Protein AF-A0A532AFF5-F1 (afdb_monomer_lite)

Secondary structure (DSSP, 8-state):
----EEEEEEEPPPTTTS-TTS--GGGHHHHHHHHHHHHHTT-SEEEEE-TTS-EEEESSS-----BTTB-

Sequence (71 aa):
AGFSVTVSPFRRPTIETMPTNAKAGCLYPNNGRAILEAKMRGFDNALVLDMLGNVAETGTSNIFLVKDGHV

Foldseek 3Di:
DDFFEEAFPAAQDDVVVDVPVDPDPVRLVSLVVRCVVCVVVVGRWYFHHHPVRHGDAISPGRDDDDDPNRD

Structure (mmCIF, N/CA/C/O backbone):
data_AF-A0A532AFF5-F1
#
_entry.id   AF-A0A532AFF5-F1
#
loop_
_atom_site.group_PDB
_atom_site.id
_atom_site.type_symbol
_atom_site.label_atom_id
_atom_site.label_alt_id
_atom_site.label_comp_id
_atom_site.label_asym_id
_atom_site.label_entity_id
_atom_site.label_seq_id
_atom_site.pdbx_PDB_ins_code
_atom_site.Cartn_x
_atom_site.Cartn_y
_atom_site.Cartn_z
_atom_site.occupancy
_atom_site.B_iso_or_equiv
_atom_site.auth_seq_id
_atom_site.auth_comp_id
_atom_site.auth_asym_id
_atom_site.auth_atom_id
_atom_site.pdbx_PDB_model_num
ATOM 1 N N . ALA A 1 1 ? -8.885 9.159 18.679 1.00 82.44 1 ALA A N 1
ATOM 2 C CA . ALA A 1 1 ? -9.955 9.221 17.662 1.00 82.44 1 ALA A CA 1
ATOM 3 C C . ALA A 1 1 ? -9.642 8.202 16.572 1.00 82.44 1 ALA A C 1
ATOM 5 O O . ALA A 1 1 ? -8.463 7.938 16.359 1.00 82.44 1 ALA A O 1
ATOM 6 N N . GLY A 1 2 ? -10.657 7.593 15.953 1.00 93.06 2 GLY A N 1
ATOM 7 C CA . GLY A 1 2 ? -10.464 6.724 14.785 1.00 93.06 2 GLY A CA 1
ATOM 8 C C . GLY A 1 2 ? -10.215 7.532 13.508 1.00 93.06 2 GLY A C 1
ATOM 9 O O . GLY A 1 2 ? -10.301 8.758 13.533 1.00 93.06 2 GLY A O 1
ATOM 10 N N . PHE A 1 3 ? -9.923 6.841 12.409 1.00 96.75 3 PHE A N 1
ATOM 11 C CA . PHE A 1 3 ? -9.777 7.427 11.076 1.0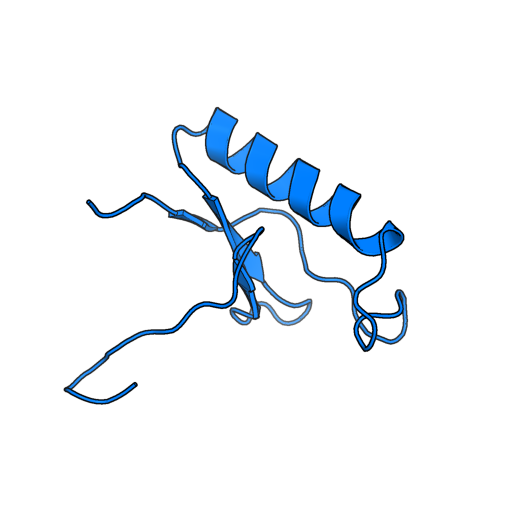0 96.75 3 PHE A CA 1
ATOM 12 C C . PHE A 1 3 ? -10.474 6.545 10.037 1.00 96.75 3 PHE A C 1
ATOM 14 O O . PHE A 1 3 ? -10.770 5.375 10.291 1.00 96.75 3 PHE A O 1
ATOM 21 N N . SER A 1 4 ? -10.756 7.121 8.878 1.00 98.25 4 SER A N 1
ATOM 22 C CA . SER A 1 4 ? -11.461 6.481 7.774 1.00 98.25 4 SER A CA 1
ATOM 23 C C . SER A 1 4 ? -10.488 5.909 6.740 1.00 98.25 4 SER A C 1
ATOM 25 O O . SER A 1 4 ? -9.456 6.503 6.418 1.00 98.25 4 SER A O 1
ATOM 27 N N . VAL A 1 5 ? -10.825 4.740 6.192 1.00 98.31 5 VAL A N 1
ATOM 28 C CA . VAL A 1 5 ? -10.067 4.099 5.112 1.00 98.31 5 VAL A CA 1
ATOM 29 C C . VAL A 1 5 ? -10.981 3.664 3.982 1.00 98.31 5 VAL A C 1
ATOM 31 O O . VAL A 1 5 ? -12.133 3.295 4.199 1.00 98.31 5 VAL A O 1
ATOM 34 N N . THR A 1 6 ? -10.439 3.660 2.771 1.00 98.69 6 THR A N 1
ATOM 35 C CA . THR A 1 6 ? -11.085 3.087 1.588 1.00 98.69 6 THR A CA 1
ATOM 36 C C . THR A 1 6 ? -10.128 2.156 0.847 1.00 98.69 6 THR A C 1
ATOM 38 O O . THR A 1 6 ? -8.936 2.145 1.134 1.00 98.69 6 THR A O 1
ATOM 41 N N . VAL A 1 7 ? -10.612 1.355 -0.100 1.00 98.69 7 VAL A N 1
ATOM 42 C CA . VAL A 1 7 ? -9.742 0.497 -0.919 1.00 98.69 7 VAL A CA 1
ATOM 43 C C . VAL A 1 7 ? -9.147 1.325 -2.054 1.00 98.69 7 VAL A C 1
ATOM 45 O O . VAL A 1 7 ? -9.880 1.990 -2.790 1.00 98.69 7 VAL A O 1
ATOM 48 N N . SER A 1 8 ? -7.819 1.303 -2.186 1.00 98.62 8 SER A N 1
ATOM 49 C CA . SER A 1 8 ? -7.112 1.992 -3.265 1.00 98.62 8 SER A CA 1
ATOM 50 C C . SER A 1 8 ? -7.302 1.266 -4.605 1.00 98.62 8 SER A C 1
ATOM 52 O O . SER A 1 8 ? -7.263 0.029 -4.649 1.00 98.62 8 SER A O 1
ATOM 54 N N . PRO A 1 9 ? -7.421 1.994 -5.732 1.00 98.38 9 PRO A N 1
ATOM 55 C CA . PRO A 1 9 ? -7.323 1.386 -7.058 1.00 98.38 9 PRO A CA 1
ATOM 56 C C . PRO A 1 9 ? -5.891 0.929 -7.383 1.00 98.38 9 PRO A C 1
ATOM 58 O O . PRO A 1 9 ? -5.693 0.101 -8.269 1.00 98.38 9 PRO A O 1
ATOM 61 N N . PHE A 1 10 ? -4.884 1.444 -6.672 1.00 98.56 10 PHE A N 1
ATOM 62 C CA . PHE A 1 10 ? -3.489 1.069 -6.870 1.00 98.56 10 PHE A CA 1
ATOM 63 C C . PHE A 1 10 ? -3.133 -0.211 -6.108 1.00 98.56 10 PHE A C 1
ATOM 65 O O . PHE A 1 10 ? -3.850 -0.663 -5.211 1.00 98.56 10 PHE A O 1
ATOM 72 N N . ARG A 1 11 ? -2.013 -0.821 -6.500 1.00 98.62 11 ARG A N 1
ATOM 73 C CA . ARG A 1 11 ? -1.529 -2.088 -5.948 1.00 98.62 11 ARG A CA 1
ATOM 74 C C . ARG A 1 11 ? -0.125 -1.945 -5.389 1.00 98.62 11 ARG A C 1
ATOM 76 O O . ARG A 1 11 ? 0.641 -1.075 -5.816 1.00 98.62 11 ARG A O 1
ATOM 83 N N . ARG A 1 12 ? 0.202 -2.807 -4.430 1.00 98.31 12 ARG A N 1
ATOM 84 C CA . ARG A 1 12 ? 1.571 -2.992 -3.954 1.00 98.31 12 ARG A CA 1
ATOM 85 C C . ARG A 1 12 ? 2.372 -3.711 -5.049 1.00 98.31 12 ARG A C 1
ATOM 87 O O . ARG A 1 12 ? 1.878 -4.710 -5.572 1.00 98.31 12 ARG A O 1
ATOM 94 N N . PRO A 1 13 ? 3.578 -3.238 -5.408 1.00 98.44 13 PRO A N 1
ATOM 95 C CA . PRO A 1 13 ? 4.423 -3.966 -6.347 1.00 98.44 13 PRO A CA 1
ATOM 96 C C . PRO A 1 13 ? 4.882 -5.299 -5.741 1.00 98.44 13 PRO A C 1
ATOM 98 O O . PRO A 1 13 ? 4.941 -5.455 -4.519 1.00 98.44 13 PRO A O 1
ATOM 101 N N . THR A 1 14 ? 5.233 -6.253 -6.597 1.00 98.69 14 THR A N 1
ATOM 102 C CA . THR A 1 14 ? 5.861 -7.510 -6.174 1.00 98.69 14 THR A CA 1
ATOM 103 C C . TH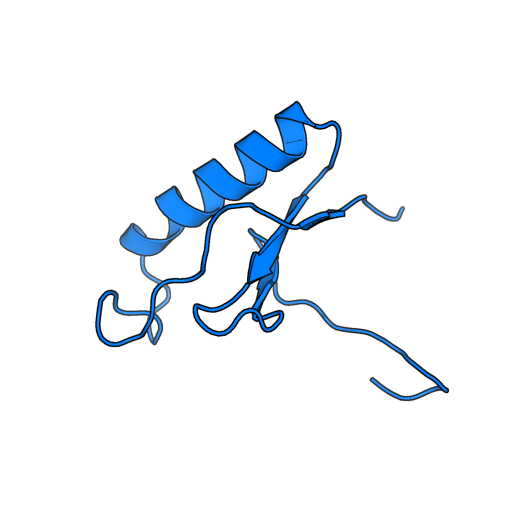R A 1 14 ? 7.373 -7.334 -6.033 1.00 98.69 14 THR A C 1
ATOM 105 O O . THR A 1 14 ? 7.954 -6.395 -6.586 1.00 98.69 14 THR A O 1
ATOM 108 N N . ILE A 1 15 ? 8.026 -8.271 -5.338 1.00 98.38 15 ILE A N 1
ATOM 109 C CA . ILE A 1 15 ? 9.494 -8.297 -5.210 1.00 98.38 15 ILE A CA 1
ATOM 110 C C . ILE A 1 15 ? 10.205 -8.426 -6.571 1.00 98.38 15 ILE A C 1
ATOM 112 O O . ILE A 1 15 ? 11.352 -8.020 -6.712 1.00 98.38 15 ILE A O 1
ATOM 116 N N . GLU A 1 16 ? 9.512 -8.946 -7.587 1.00 98.56 16 GLU A N 1
ATOM 117 C CA . GLU A 1 16 ? 10.029 -9.106 -8.952 1.00 98.56 16 GLU A CA 1
ATOM 118 C C . GLU A 1 16 ? 10.152 -7.770 -9.696 1.00 98.56 16 GLU A C 1
ATOM 120 O O . GLU A 1 16 ? 10.905 -7.667 -10.659 1.00 98.56 16 GLU A O 1
ATOM 125 N N . THR A 1 17 ? 9.409 -6.744 -9.264 1.00 98.44 17 THR A N 1
ATOM 126 C CA . THR A 1 17 ? 9.339 -5.443 -9.951 1.00 98.44 17 THR A CA 1
ATOM 127 C C . THR A 1 17 ? 9.925 -4.293 -9.136 1.00 98.44 17 THR A C 1
ATOM 129 O O . THR A 1 17 ? 10.350 -3.300 -9.721 1.00 98.44 17 THR A O 1
ATOM 132 N N . MET A 1 18 ? 9.970 -4.406 -7.803 1.00 98.56 18 MET A N 1
ATOM 133 C CA . MET A 1 18 ? 10.503 -3.386 -6.891 1.00 98.56 18 MET A CA 1
ATOM 134 C C . MET A 1 18 ? 11.116 -4.028 -5.631 1.00 98.56 18 MET A C 1
ATOM 136 O O . MET A 1 18 ? 10.657 -5.088 -5.207 1.00 98.56 18 MET A O 1
ATOM 140 N N . PRO A 1 19 ? 12.086 -3.378 -4.954 1.00 98.19 19 PRO A N 1
ATOM 141 C CA . PRO A 1 19 ? 12.762 -3.930 -3.774 1.00 98.19 19 PRO A CA 1
ATOM 142 C C . PRO A 1 19 ? 11.904 -3.815 -2.498 1.00 98.19 19 PRO A C 1
ATOM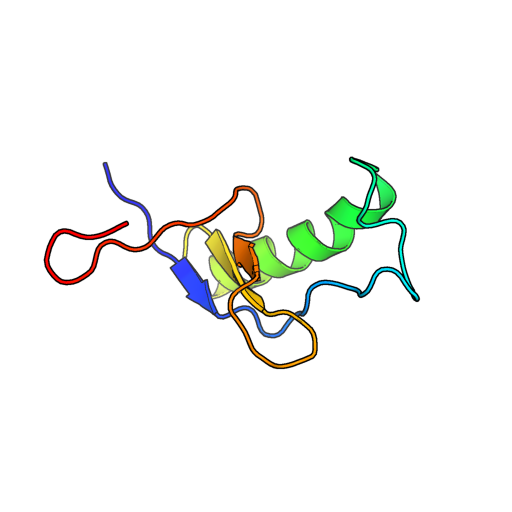 144 O O . PRO A 1 19 ? 12.209 -3.050 -1.584 1.00 98.19 19 PRO A O 1
ATOM 147 N N . THR A 1 20 ? 10.797 -4.560 -2.422 1.00 98.06 20 THR A N 1
ATOM 148 C CA . THR A 1 20 ? 9.850 -4.513 -1.288 1.00 98.06 20 THR A CA 1
ATOM 149 C C . THR A 1 20 ? 10.394 -5.104 0.013 1.00 98.06 20 THR A C 1
ATOM 151 O O . THR A 1 20 ? 9.785 -4.915 1.065 1.00 98.06 20 THR A O 1
ATOM 154 N N . ASN A 1 21 ? 11.548 -5.772 -0.036 1.00 97.94 21 ASN A N 1
ATOM 155 C CA . ASN A 1 21 ? 12.300 -6.240 1.128 1.00 97.94 21 ASN A CA 1
ATOM 156 C C . ASN A 1 21 ? 13.114 -5.128 1.818 1.00 97.94 21 ASN A C 1
ATOM 158 O O . ASN A 1 21 ? 13.751 -5.385 2.837 1.00 97.94 21 ASN A O 1
ATOM 162 N N . ALA A 1 22 ? 13.112 -3.908 1.278 1.00 98.12 22 ALA A N 1
ATOM 163 C CA . ALA A 1 22 ? 13.824 -2.767 1.830 1.00 98.12 22 ALA A CA 1
ATOM 164 C C . ALA A 1 22 ? 12.875 -1.593 2.096 1.00 98.12 22 ALA A C 1
ATOM 166 O O . ALA A 1 22 ? 11.935 -1.327 1.346 1.00 98.12 22 ALA A O 1
ATOM 167 N N . LYS A 1 23 ? 13.170 -0.811 3.139 1.00 98.12 23 LYS A N 1
ATOM 168 C CA . LYS A 1 23 ? 12.515 0.483 3.361 1.00 98.12 23 LYS A CA 1
ATOM 169 C C . LYS A 1 23 ? 13.158 1.537 2.456 1.00 98.12 23 LYS A C 1
ATOM 171 O O . LYS A 1 23 ? 14.028 2.287 2.887 1.00 98.12 23 LYS A O 1
ATOM 176 N N . ALA A 1 24 ? 12.750 1.562 1.191 1.00 98.19 24 ALA A N 1
ATOM 177 C CA . ALA A 1 24 ? 13.364 2.392 0.159 1.00 98.19 24 ALA A CA 1
ATOM 178 C C . ALA A 1 24 ? 12.455 3.542 -0.298 1.00 98.19 24 ALA A C 1
ATOM 180 O O . ALA A 1 24 ? 11.255 3.362 -0.508 1.00 98.19 24 ALA A 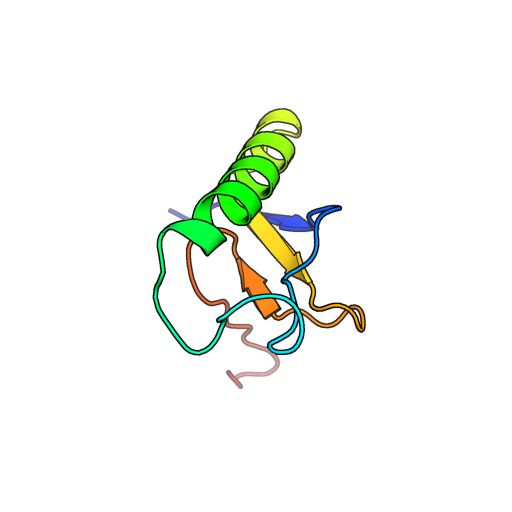O 1
ATOM 181 N N . GLY A 1 25 ? 13.044 4.722 -0.521 1.00 98.44 25 GLY A N 1
ATOM 182 C CA . GLY A 1 25 ? 12.328 5.917 -0.983 1.00 98.44 25 GLY A CA 1
ATOM 183 C C . GLY A 1 25 ? 11.586 5.720 -2.310 1.00 98.44 25 GLY A C 1
ATOM 184 O O . GLY A 1 25 ? 10.500 6.264 -2.484 1.00 98.44 25 GLY A O 1
ATOM 185 N N . CYS A 1 26 ? 12.105 4.874 -3.207 1.00 98.31 26 CYS A N 1
ATOM 186 C CA . CYS A 1 26 ? 11.485 4.572 -4.503 1.00 98.31 26 CYS A CA 1
ATOM 187 C C . CYS A 1 26 ? 10.092 3.920 -4.402 1.00 98.31 26 CYS A C 1
ATOM 189 O O . CYS A 1 26 ? 9.346 3.935 -5.377 1.00 98.31 26 CYS A O 1
ATOM 191 N N . LEU A 1 27 ? 9.714 3.382 -3.237 1.00 98.62 27 LEU A N 1
ATOM 192 C CA . LEU A 1 27 ? 8.400 2.773 -3.005 1.00 98.62 27 LEU A CA 1
ATOM 193 C C . LEU A 1 27 ? 7.323 3.816 -2.661 1.00 98.62 27 LEU A C 1
ATOM 195 O O . LEU A 1 27 ? 6.143 3.628 -2.955 1.00 98.62 27 LEU A O 1
ATOM 199 N N . TYR A 1 28 ? 7.718 4.934 -2.051 1.00 98.31 28 TYR A N 1
ATOM 200 C CA . TYR A 1 28 ? 6.792 5.894 -1.449 1.00 98.31 28 TYR A CA 1
ATOM 201 C C . TYR A 1 28 ? 5.951 6.718 -2.436 1.00 98.31 28 TYR A C 1
ATOM 203 O O . TYR A 1 28 ? 4.819 7.042 -2.074 1.00 98.31 28 TYR A O 1
ATOM 211 N N . PRO A 1 29 ? 6.388 7.013 -3.678 1.00 98.69 29 PRO A N 1
ATOM 212 C CA . PRO A 1 29 ? 5.510 7.636 -4.668 1.00 98.69 29 PRO A CA 1
ATOM 213 C C . PRO A 1 29 ? 4.236 6.822 -4.947 1.00 98.69 29 PRO A C 1
ATOM 215 O O . PRO A 1 29 ? 3.166 7.403 -5.135 1.00 98.69 29 PRO A O 1
ATOM 218 N N . ASN A 1 30 ? 4.312 5.483 -4.900 1.00 98.56 30 ASN A N 1
ATOM 219 C CA . ASN A 1 30 ? 3.143 4.613 -5.060 1.00 98.56 30 ASN A CA 1
ATOM 220 C C . ASN A 1 30 ? 2.133 4.793 -3.916 1.00 98.56 30 ASN A C 1
ATOM 222 O O . ASN A 1 30 ? 0.927 4.871 -4.145 1.00 98.56 30 ASN A O 1
ATOM 226 N N . ASN A 1 31 ? 2.627 4.910 -2.688 1.00 98.00 31 ASN A N 1
ATOM 227 C CA . ASN A 1 31 ? 1.778 5.152 -1.527 1.00 98.00 31 ASN A CA 1
ATOM 228 C C . ASN A 1 31 ? 1.222 6.583 -1.538 1.00 98.00 31 ASN A C 1
ATOM 230 O O . ASN A 1 31 ? 0.057 6.793 -1.211 1.00 98.00 31 ASN A O 1
ATOM 234 N N . GLY A 1 32 ? 2.015 7.558 -1.994 1.00 98.50 32 GLY A N 1
ATOM 235 C CA . GLY A 1 32 ? 1.593 8.949 -2.159 1.00 98.50 32 GLY A CA 1
ATOM 236 C C . GLY A 1 32 ? 0.365 9.089 -3.061 1.00 98.50 32 GLY A C 1
ATOM 237 O O . GLY A 1 32 ? -0.606 9.732 -2.664 1.00 98.50 32 GLY A O 1
ATOM 238 N N . ARG A 1 33 ? 0.350 8.423 -4.228 1.00 98.56 33 ARG A N 1
ATOM 239 C CA . ARG A 1 33 ? -0.838 8.419 -5.105 1.00 98.56 33 ARG A CA 1
ATOM 240 C C . ARG A 1 33 ? -2.046 7.720 -4.471 1.00 98.56 33 ARG A C 1
ATOM 242 O O . ARG A 1 33 ? -3.161 8.198 -4.643 1.00 98.56 33 ARG A O 1
ATOM 249 N N . ALA A 1 34 ? -1.842 6.638 -3.714 1.00 98.62 34 ALA A N 1
ATOM 250 C CA . ALA A 1 34 ? -2.926 5.924 -3.033 1.00 98.62 34 ALA A CA 1
ATOM 251 C C . ALA A 1 34 ? -3.596 6.773 -1.947 1.00 98.62 34 ALA A C 1
ATOM 253 O O . ALA A 1 34 ? -4.820 6.812 -1.863 1.00 98.62 34 ALA A O 1
ATOM 254 N N . ILE A 1 35 ? -2.800 7.495 -1.157 1.00 98.50 35 ILE A N 1
ATOM 255 C CA . ILE A 1 35 ? -3.301 8.392 -0.111 1.00 98.50 35 ILE A CA 1
ATOM 256 C C . ILE A 1 35 ? -3.991 9.608 -0.728 1.00 98.50 35 ILE A C 1
ATOM 258 O O . ILE A 1 35 ? -5.046 10.015 -0.250 1.00 98.50 35 ILE A O 1
ATOM 262 N N . LEU A 1 36 ? -3.416 10.194 -1.784 1.00 98.62 36 LEU A N 1
ATOM 263 C CA . LEU A 1 36 ? -4.019 11.339 -2.465 1.00 98.62 36 LEU A CA 1
ATOM 264 C C . LEU A 1 36 ? -5.395 10.981 -3.039 1.00 98.62 36 LEU A C 1
ATOM 266 O O . LEU A 1 36 ? -6.350 11.722 -2.831 1.00 98.62 36 LEU A O 1
ATOM 270 N N . GLU A 1 37 ? -5.510 9.827 -3.695 1.00 98.56 37 GLU A N 1
ATOM 271 C CA . GLU A 1 37 ? -6.774 9.328 -4.244 1.00 98.56 37 GLU A CA 1
ATOM 272 C C . GLU A 1 37 ? -7.825 9.083 -3.149 1.00 98.56 37 GLU A C 1
ATOM 274 O O . GLU A 1 37 ? -8.963 9.533 -3.280 1.00 98.56 37 GLU A O 1
ATOM 279 N N . ALA A 1 38 ? -7.439 8.461 -2.031 1.00 98.69 38 ALA A N 1
ATOM 280 C CA . ALA A 1 38 ? -8.337 8.265 -0.894 1.00 98.69 38 ALA A CA 1
ATOM 281 C C . ALA A 1 38 ? -8.817 9.597 -0.298 1.00 98.69 38 ALA A C 1
ATOM 283 O O . ALA A 1 38 ? -10.012 9.766 -0.050 1.00 98.69 38 ALA A O 1
ATOM 284 N N . LYS A 1 39 ? -7.913 10.575 -0.156 1.00 98.50 39 LYS A N 1
ATOM 285 C CA . LYS A 1 39 ? -8.251 11.928 0.306 1.00 98.50 39 LYS A CA 1
ATOM 286 C C . LYS A 1 39 ? -9.208 12.645 -0.637 1.00 98.50 39 LYS A C 1
ATOM 288 O O . LYS A 1 39 ? -10.134 13.298 -0.167 1.00 98.50 39 LYS A O 1
ATOM 293 N N . MET A 1 40 ? -9.044 12.489 -1.952 1.00 98.56 40 MET A N 1
ATOM 294 C CA . MET A 1 40 ? -9.981 13.039 -2.942 1.00 98.56 40 MET A CA 1
ATOM 295 C C . MET A 1 40 ? -11.395 12.459 -2.798 1.00 98.56 40 MET A C 1
ATOM 297 O O . MET A 1 40 ? -12.364 13.127 -3.146 1.00 98.56 40 MET A O 1
ATOM 301 N N . ARG A 1 41 ? -11.525 11.244 -2.252 1.00 98.38 41 ARG A N 1
ATOM 302 C CA . ARG A 1 41 ? -12.811 10.609 -1.927 1.00 98.38 41 ARG A CA 1
ATOM 303 C C . ARG A 1 41 ? -13.282 10.844 -0.488 1.00 98.38 41 ARG A C 1
ATOM 305 O O . ARG A 1 41 ? -14.278 10.251 -0.086 1.00 98.38 41 ARG A O 1
ATOM 312 N N . GLY A 1 42 ? -12.599 11.697 0.277 1.00 98.44 42 GLY A N 1
ATOM 313 C CA . GLY A 1 42 ? -12.977 12.047 1.648 1.00 98.44 42 GLY A CA 1
ATOM 314 C C . GLY A 1 42 ? -12.527 11.051 2.721 1.00 98.44 42 GLY A C 1
ATOM 315 O O . GLY A 1 42 ? -13.091 11.065 3.810 1.00 98.44 42 GLY A O 1
ATOM 316 N N . PHE A 1 43 ? -11.536 10.201 2.434 1.00 98.69 43 PHE A N 1
ATOM 317 C CA . PHE A 1 43 ? -10.958 9.260 3.399 1.00 98.69 43 PHE A CA 1
ATOM 318 C C . PHE A 1 43 ? -9.571 9.707 3.870 1.00 98.69 43 PHE A C 1
ATOM 320 O O . PHE A 1 43 ? -8.815 10.332 3.126 1.00 98.69 43 PHE A O 1
ATOM 327 N N . ASP A 1 44 ? -9.196 9.334 5.092 1.00 98.31 44 ASP A N 1
ATOM 328 C CA . ASP A 1 44 ? -7.906 9.719 5.677 1.00 98.31 44 ASP A CA 1
ATOM 329 C C . ASP A 1 44 ? -6.732 8.915 5.094 1.00 98.31 44 ASP A C 1
ATOM 331 O O . ASP A 1 44 ? -5.612 9.425 4.978 1.00 98.31 44 ASP A O 1
ATOM 335 N N . ASN A 1 45 ? -6.977 7.649 4.734 1.00 98.25 45 ASN A N 1
ATOM 336 C CA . ASN A 1 45 ? -5.969 6.720 4.222 1.00 98.25 45 ASN A CA 1
ATOM 337 C C . ASN A 1 45 ? -6.596 5.654 3.296 1.00 98.25 45 ASN A C 1
ATOM 339 O O . ASN A 1 45 ? -7.809 5.615 3.084 1.00 98.25 45 ASN A O 1
ATOM 343 N N . ALA A 1 46 ? -5.766 4.770 2.744 1.00 98.62 46 ALA A N 1
ATOM 344 C CA . ALA A 1 46 ? -6.181 3.725 1.817 1.00 98.62 46 ALA A CA 1
ATOM 345 C C . ALA A 1 46 ? -5.658 2.347 2.235 1.00 98.62 46 ALA A C 1
ATOM 347 O O . ALA A 1 46 ? -4.492 2.231 2.605 1.00 98.62 46 ALA A O 1
ATOM 348 N N . LEU A 1 47 ? -6.485 1.309 2.104 1.00 98.62 47 LEU A N 1
ATOM 349 C CA . LEU A 1 47 ? -6.043 -0.082 2.029 1.00 98.62 47 LEU A CA 1
ATOM 350 C C . LEU A 1 47 ? -5.437 -0.328 0.648 1.00 98.62 47 LEU A C 1
ATOM 352 O O . LEU A 1 47 ? -6.068 -0.055 -0.377 1.00 98.62 47 LEU A O 1
ATOM 356 N N . VAL A 1 48 ? -4.221 -0.858 0.624 1.00 98.69 48 VAL A N 1
ATOM 357 C CA . VAL A 1 48 ? -3.506 -1.227 -0.594 1.00 98.69 48 VAL A CA 1
ATOM 358 C C . VAL A 1 48 ? -3.507 -2.744 -0.700 1.00 98.69 48 VAL A C 1
ATOM 360 O O . VAL A 1 48 ? -3.122 -3.449 0.236 1.00 98.69 48 VAL A O 1
ATOM 363 N N . LEU A 1 49 ? -3.958 -3.242 -1.849 1.00 98.81 49 LEU A N 1
ATOM 364 C CA . LEU A 1 49 ? -3.996 -4.674 -2.124 1.00 98.81 49 LEU A CA 1
ATOM 365 C C . LEU A 1 49 ? -2.708 -5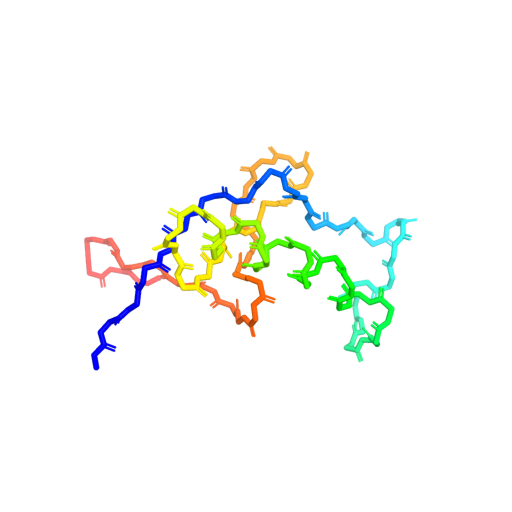.129 -2.814 1.00 98.81 49 LEU A C 1
ATOM 367 O O . LEU A 1 49 ? -2.076 -4.355 -3.544 1.00 98.81 49 LEU A O 1
ATOM 371 N N . ASP A 1 50 ? -2.337 -6.387 -2.601 1.00 98.62 50 ASP A N 1
ATOM 372 C CA . ASP A 1 50 ? -1.335 -7.058 -3.425 1.00 98.62 50 ASP A CA 1
ATOM 373 C C . ASP A 1 50 ? -1.874 -7.329 -4.846 1.00 98.62 50 ASP A C 1
ATOM 375 O O . ASP A 1 50 ? -3.042 -7.078 -5.163 1.00 98.62 50 ASP A O 1
ATOM 379 N N . MET A 1 51 ? -1.017 -7.842 -5.728 1.00 98.38 51 MET A N 1
ATOM 380 C CA . MET A 1 51 ? -1.397 -8.147 -7.113 1.00 98.38 51 MET A CA 1
ATOM 381 C C . MET A 1 51 ? -2.407 -9.301 -7.246 1.00 98.38 51 MET A C 1
ATOM 383 O O . MET A 1 51 ? -2.967 -9.478 -8.324 1.00 98.38 51 MET A O 1
ATOM 387 N N . LEU A 1 52 ? -2.664 -10.056 -6.174 1.00 98.56 52 LEU A N 1
ATOM 388 C CA . LEU A 1 52 ? -3.649 -11.139 -6.118 1.00 98.56 52 LEU A CA 1
ATOM 389 C C . LEU A 1 52 ? -5.007 -10.664 -5.571 1.00 98.56 52 LEU A C 1
ATOM 391 O O . LEU A 1 52 ? -5.983 -11.407 -5.621 1.00 98.56 52 LEU A O 1
ATOM 395 N N . GLY A 1 53 ? -5.087 -9.425 -5.079 1.00 98.38 53 GLY A N 1
ATOM 396 C CA . GLY A 1 53 ? -6.295 -8.837 -4.506 1.00 98.38 53 GLY A CA 1
ATOM 397 C C . GLY A 1 53 ? -6.435 -9.015 -2.993 1.00 98.38 53 GLY A C 1
ATOM 398 O O . GLY A 1 53 ? -7.468 -8.632 -2.447 1.00 98.38 53 GLY A O 1
ATOM 399 N N . ASN A 1 54 ? -5.421 -9.536 -2.297 1.00 98.75 54 ASN A N 1
ATOM 400 C CA . ASN A 1 54 ? -5.439 -9.638 -0.838 1.00 98.75 54 ASN A CA 1
ATOM 401 C C . ASN A 1 54 ? -5.031 -8.312 -0.190 1.00 98.75 54 ASN A C 1
ATOM 403 O O . ASN A 1 54 ? -4.288 -7.516 -0.768 1.00 98.75 54 ASN A O 1
ATOM 407 N N . VAL A 1 55 ? -5.485 -8.080 1.043 1.00 98.44 55 VAL A N 1
ATOM 408 C CA . VAL A 1 55 ? -5.083 -6.905 1.828 1.00 98.44 55 VAL A CA 1
ATOM 409 C C . VAL A 1 55 ? -3.609 -7.026 2.204 1.00 98.44 55 VAL A C 1
ATOM 411 O O . VAL A 1 55 ? -3.232 -7.954 2.914 1.00 98.44 55 VAL A O 1
ATOM 414 N N . ALA A 1 56 ? -2.785 -6.077 1.754 1.00 98.38 56 ALA A N 1
ATOM 415 C CA . ALA A 1 56 ? -1.366 -6.049 2.092 1.00 98.38 56 ALA A CA 1
ATOM 416 C C . ALA A 1 56 ? -1.094 -5.150 3.307 1.00 98.38 56 ALA A C 1
ATOM 418 O O . ALA A 1 56 ? -0.517 -5.585 4.298 1.00 98.38 56 ALA A O 1
ATOM 419 N N . GLU A 1 57 ? -1.482 -3.877 3.223 1.00 98.38 57 GLU A N 1
ATOM 420 C CA . GLU A 1 57 ? -1.277 -2.865 4.266 1.00 98.38 57 GLU A CA 1
ATOM 421 C C . GLU A 1 57 ? -2.115 -1.611 3.971 1.00 98.38 57 GLU A C 1
ATOM 423 O O . GLU A 1 57 ? -2.903 -1.587 3.023 1.00 98.38 57 GLU A O 1
ATOM 428 N N . THR A 1 58 ? -1.954 -0.556 4.770 1.00 98.50 58 THR A N 1
ATOM 429 C CA . THR A 1 58 ? -2.423 0.784 4.395 1.00 98.50 58 THR A CA 1
ATOM 430 C C . THR A 1 58 ? -1.338 1.554 3.631 1.00 98.50 58 THR A C 1
ATOM 432 O O . THR A 1 58 ? -0.190 1.123 3.562 1.00 98.50 58 THR A O 1
ATOM 435 N N . GLY A 1 59 ? -1.647 2.745 3.114 1.00 97.75 59 GLY A N 1
ATOM 436 C CA . GLY A 1 59 ? -0.653 3.596 2.449 1.00 97.75 59 GLY A CA 1
ATOM 437 C C . GLY A 1 59 ? 0.531 4.029 3.334 1.00 97.75 59 GLY A C 1
ATOM 438 O O . GLY A 1 59 ? 1.597 4.356 2.813 1.00 97.75 59 GLY A O 1
ATOM 439 N N . THR A 1 60 ? 0.388 4.045 4.663 1.00 97.69 60 THR A N 1
ATOM 440 C CA . THR A 1 60 ? 1.420 4.581 5.582 1.00 97.69 60 THR A CA 1
ATOM 441 C C . THR A 1 60 ? 1.774 3.672 6.755 1.00 97.69 60 THR A C 1
ATOM 443 O O . THR A 1 60 ? 2.744 3.952 7.461 1.00 97.69 60 THR A O 1
ATOM 446 N N . SER A 1 61 ? 1.025 2.594 6.972 1.00 97.81 61 SER A N 1
ATOM 447 C CA . SER A 1 61 ? 1.190 1.676 8.101 1.00 97.81 61 SER A CA 1
ATOM 448 C C . SER A 1 61 ? 0.722 0.267 7.748 1.00 97.81 61 SER A C 1
ATOM 450 O O . SER A 1 61 ? -0.096 0.086 6.847 1.00 97.81 61 SER A O 1
ATOM 452 N N . ASN A 1 62 ? 1.138 -0.730 8.529 1.00 98.06 62 ASN A N 1
ATOM 453 C CA . ASN A 1 62 ? 0.474 -2.034 8.520 1.00 98.06 62 ASN A CA 1
ATOM 454 C C . ASN A 1 62 ? -0.989 -1.922 8.990 1.00 98.06 62 ASN A C 1
ATOM 456 O O . ASN A 1 62 ? -1.419 -0.881 9.500 1.00 98.06 62 ASN A O 1
ATOM 460 N N . ILE A 1 63 ? -1.748 -3.001 8.798 1.00 97.62 63 ILE A N 1
ATOM 461 C CA . ILE A 1 63 ? -3.150 -3.123 9.199 1.00 97.62 63 ILE A CA 1
ATOM 462 C C . ILE A 1 63 ? -3.364 -4.443 9.938 1.00 97.62 63 ILE A C 1
ATOM 464 O O . ILE A 1 63 ? -2.722 -5.441 9.624 1.00 97.62 63 ILE A O 1
ATOM 468 N N . PHE A 1 64 ? -4.274 -4.427 10.905 1.00 97.94 64 PHE A N 1
ATOM 469 C CA . PHE A 1 64 ? -4.722 -5.589 11.665 1.00 97.94 64 PHE A CA 1
ATOM 470 C C . PHE A 1 64 ? -6.251 -5.554 11.737 1.00 97.94 64 PHE A C 1
ATOM 472 O O . PHE A 1 64 ? -6.847 -4.474 11.690 1.00 97.94 64 PHE A O 1
ATOM 479 N N . LEU A 1 65 ? -6.882 -6.719 11.851 1.00 97.31 65 LEU A N 1
ATOM 480 C CA . LEU A 1 65 ? -8.328 -6.864 11.988 1.00 97.31 65 LEU A CA 1
ATOM 481 C C . LEU A 1 65 ? -8.604 -7.780 13.174 1.00 97.31 65 LEU A C 1
ATOM 483 O O . LEU A 1 65 ? -8.050 -8.867 13.230 1.00 97.31 65 LEU A O 1
ATOM 487 N N . VAL A 1 66 ? -9.495 -7.366 14.076 1.00 97.81 66 VAL A N 1
ATOM 488 C CA . VAL A 1 66 ? -10.000 -8.256 15.125 1.00 97.81 66 VAL A CA 1
ATOM 489 C C . VAL A 1 66 ? -11.339 -8.823 14.694 1.00 97.81 66 VAL A C 1
ATOM 491 O O . VAL A 1 66 ? -12.262 -8.064 14.391 1.00 97.81 66 VAL A O 1
ATOM 494 N N . LYS A 1 67 ? -11.460 -10.147 14.693 1.00 97.62 67 LYS A N 1
ATOM 495 C CA . LYS A 1 67 ? -12.718 -10.848 14.445 1.00 97.62 67 LYS A CA 1
ATOM 496 C C . LYS A 1 67 ? -12.879 -11.971 15.461 1.00 97.62 67 LYS A C 1
ATOM 498 O O . LYS A 1 67 ? -11.945 -12.726 15.699 1.00 97.62 67 LYS A O 1
ATOM 503 N N . ASP A 1 68 ? -14.053 -12.047 16.085 1.00 98.00 68 ASP A N 1
ATOM 504 C CA . ASP A 1 68 ? -14.388 -13.084 17.070 1.00 98.00 68 ASP A CA 1
ATOM 505 C C . ASP A 1 68 ? -13.370 -13.187 18.230 1.00 98.00 68 ASP A C 1
ATOM 507 O O . ASP A 1 68 ? -13.084 -14.264 18.737 1.00 98.00 68 ASP A O 1
ATOM 511 N N . 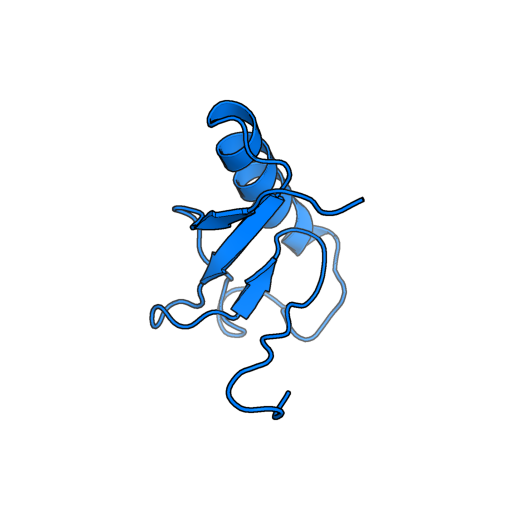GLY A 1 69 ? -12.799 -12.049 18.651 1.00 97.56 69 GLY A N 1
ATOM 512 C CA . GLY A 1 69 ? -11.800 -11.979 19.727 1.00 97.56 69 GLY A CA 1
ATOM 513 C C . GLY A 1 69 ? -10.362 -12.320 19.310 1.00 97.56 69 GLY A C 1
ATOM 514 O O . GLY A 1 69 ? -9.469 -12.268 20.153 1.00 97.56 69 GLY A O 1
ATOM 515 N N . HIS A 1 70 ? -10.123 -12.617 18.031 1.00 95.31 70 HIS A N 1
ATOM 516 C CA . HIS A 1 70 ? -8.809 -12.951 17.479 1.00 95.31 70 HIS A CA 1
ATOM 517 C C . HIS A 1 70 ? -8.263 -11.827 16.594 1.00 95.31 70 HIS A C 1
ATOM 519 O O . HIS A 1 70 ? -9.026 -11.229 15.835 1.00 95.31 70 HIS A O 1
ATOM 525 N N . VAL A 1 71 ? -6.955 -11.563 16.708 1.00 91.38 71 VAL A N 1
ATOM 526 C CA . VAL A 1 71 ? -6.163 -10.643 15.865 1.00 91.38 71 VAL A CA 1
ATOM 527 C C . VAL A 1 71 ? -5.451 -11.441 14.780 1.00 91.38 71 VAL A C 1
ATOM 529 O O . VAL A 1 71 ? -4.912 -12.515 15.136 1.00 91.38 71 VAL A O 1
#

Radius of gyration: 12.84 Å; chains: 1; bounding box: 28×26×30 Å

pLDDT: mean 97.88, std 2.17, range [82.44, 98.81]